Protein AF-A0A1W9LZL6-F1 (afdb_monomer)

Solvent-accessible surface area (backbone atoms only — not comparable to full-atom values): 7519 Å² total; per-residue (Å²): 115,77,89,81,53,58,70,69,59,56,52,52,51,52,55,48,48,68,62,46,50,60,52,53,54,53,48,54,54,49,52,52,52,52,51,51,53,53,50,52,56,50,51,52,51,52,51,52,53,51,53,49,50,52,53,50,52,56,50,49,54,52,49,51,54,50,50,51,50,52,50,63,69,32,71,64,52,55,48,46,48,52,55,28,43,51,31,20,56,76,48,73,71,30,73,85,33,70,65,22,45,57,50,45,63,74,44,45,66,64,55,49,47,54,24,59,78,70,69,48,94,72,75,76,38,69,48,96,88,72,50,74,58,79

Structure (mmCIF, N/CA/C/O backbone):
data_AF-A0A1W9LZL6-F1
#
_entry.id   AF-A0A1W9LZL6-F1
#
loop_
_atom_site.group_PDB
_atom_site.id
_atom_site.type_symbol
_atom_site.label_atom_id
_atom_site.label_alt_id
_atom_site.label_comp_id
_atom_site.label_asym_id
_atom_site.label_entity_id
_atom_site.label_seq_id
_atom_site.pdbx_PDB_ins_code
_atom_site.Cartn_x
_atom_site.Cartn_y
_atom_site.Cartn_z
_atom_site.occupancy
_atom_site.B_iso_or_equiv
_atom_site.auth_seq_id
_atom_site.auth_comp_id
_atom_site.auth_asym_id
_atom_site.auth_atom_id
_atom_site.pdbx_PDB_model_num
ATOM 1 N N . MET A 1 1 ? -38.276 21.506 61.612 1.00 62.81 1 MET A N 1
ATOM 2 C CA . MET A 1 1 ? -39.501 20.912 61.017 1.00 62.81 1 MET A CA 1
ATOM 3 C C . MET A 1 1 ? -39.832 19.527 61.567 1.00 62.81 1 MET A C 1
ATOM 5 O O . MET A 1 1 ? -40.979 19.309 61.924 1.00 62.81 1 MET A O 1
ATOM 9 N N . TRP A 1 2 ? -38.851 18.634 61.734 1.00 69.50 2 TRP A N 1
ATOM 10 C CA . TRP A 1 2 ? -39.056 17.248 62.189 1.00 69.50 2 TRP A CA 1
ATOM 11 C C . TRP A 1 2 ? -39.860 17.086 63.492 1.00 69.50 2 TRP A C 1
ATOM 13 O O . TRP A 1 2 ? -40.708 16.206 63.605 1.00 69.50 2 TRP A O 1
ATOM 23 N N . HIS A 1 3 ? -39.636 17.950 64.488 1.00 75.44 3 HIS A N 1
ATOM 24 C CA . HIS A 1 3 ? -40.291 17.823 65.796 1.00 75.44 3 HIS A CA 1
ATOM 25 C C . HIS A 1 3 ? -41.801 18.140 65.774 1.00 75.44 3 HIS A C 1
ATOM 27 O O . HIS A 1 3 ? -42.521 17.652 66.635 1.00 75.44 3 HIS A O 1
ATOM 33 N N . LYS A 1 4 ? -42.294 18.877 64.761 1.00 82.12 4 LYS A N 1
ATOM 34 C CA . LYS A 1 4 ? -43.718 19.243 64.605 1.00 82.12 4 LYS A CA 1
ATOM 35 C C . LYS A 1 4 ? -44.546 18.217 63.806 1.00 82.12 4 LYS A C 1
ATOM 37 O O . LYS A 1 4 ? -45.731 18.434 63.587 1.00 82.12 4 LYS A O 1
ATOM 42 N N . MET A 1 5 ? -43.936 17.126 63.337 1.00 86.81 5 MET A N 1
ATOM 43 C CA . MET A 1 5 ? -44.582 16.133 62.465 1.00 86.81 5 MET A CA 1
ATOM 44 C C . MET A 1 5 ? -45.173 14.964 63.261 1.00 86.81 5 MET A C 1
ATOM 46 O O . MET A 1 5 ? -44.580 14.520 64.250 1.00 86.81 5 MET A O 1
ATOM 50 N N . THR A 1 6 ? -46.303 14.422 62.795 1.00 89.75 6 THR A N 1
ATOM 51 C CA . THR A 1 6 ? -46.929 13.229 63.385 1.00 89.75 6 THR A CA 1
ATOM 52 C C . THR A 1 6 ? -46.031 11.996 63.210 1.00 89.75 6 THR A C 1
ATOM 54 O O . THR A 1 6 ? -45.242 11.906 62.265 1.00 89.75 6 THR A O 1
ATOM 57 N N . ILE A 1 7 ? -46.136 11.023 64.125 1.00 89.25 7 ILE A N 1
ATOM 58 C CA . ILE A 1 7 ? -45.324 9.791 64.098 1.00 89.25 7 ILE A CA 1
ATOM 59 C C . ILE A 1 7 ? -45.448 9.053 62.753 1.00 89.25 7 ILE A C 1
ATOM 61 O O . ILE A 1 7 ? -44.446 8.567 62.233 1.00 89.25 7 ILE A O 1
ATOM 65 N N . LYS A 1 8 ? -46.647 9.035 62.153 1.00 87.00 8 LYS A N 1
ATOM 66 C CA . LYS A 1 8 ? -46.908 8.392 60.854 1.00 87.00 8 LYS A CA 1
ATOM 67 C C . LYS A 1 8 ? -45.999 8.943 59.750 1.00 87.00 8 LYS A C 1
ATOM 69 O O . LYS A 1 8 ? -45.377 8.170 59.029 1.00 87.00 8 LYS A O 1
ATOM 74 N N . THR A 1 9 ? -45.865 10.267 59.651 1.00 88.50 9 THR A N 1
ATOM 75 C CA . THR A 1 9 ? -45.031 10.899 58.618 1.00 88.50 9 THR A CA 1
ATOM 76 C C . THR A 1 9 ? -43.541 10.651 58.854 1.00 88.50 9 THR A C 1
ATOM 78 O O . THR A 1 9 ? -42.806 10.431 57.897 1.00 88.50 9 THR A O 1
ATOM 81 N N . LYS A 1 10 ? -43.085 10.624 60.115 1.00 88.00 10 LYS A N 1
ATOM 82 C CA . LYS A 1 10 ? -41.686 10.292 60.448 1.00 88.00 10 LYS A CA 1
ATOM 83 C C . LYS A 1 10 ? -41.326 8.866 60.030 1.00 88.00 10 LYS A C 1
ATOM 85 O O . LYS A 1 10 ? -40.264 8.657 59.453 1.00 88.00 10 LYS A O 1
ATOM 90 N N . LEU A 1 11 ? -42.218 7.909 60.295 1.00 89.25 11 LEU A N 1
ATOM 91 C CA . LEU A 1 11 ? -42.014 6.508 59.928 1.00 89.25 11 LEU A CA 1
ATOM 92 C C . LEU A 1 11 ? -41.970 6.335 58.402 1.00 89.25 11 LEU A C 1
ATOM 94 O O . LEU A 1 11 ? -41.078 5.670 57.888 1.00 89.25 11 LEU A O 1
ATOM 98 N N . LEU A 1 12 ? -42.884 6.993 57.678 1.00 90.12 12 LEU A N 1
ATOM 99 C CA . LEU A 1 12 ? -42.917 6.973 56.211 1.00 90.12 12 LEU A CA 1
ATOM 100 C C . LEU A 1 12 ? -41.639 7.552 55.589 1.00 90.12 12 LEU A C 1
ATOM 102 O O . LEU A 1 12 ? -41.092 6.955 54.668 1.00 90.12 12 LEU A O 1
ATOM 106 N N . ILE A 1 13 ? -41.129 8.674 56.111 1.00 91.00 13 ILE A N 1
ATOM 107 C CA . ILE A 1 13 ? -39.868 9.265 55.634 1.00 91.00 13 ILE A CA 1
ATOM 108 C C . ILE A 1 13 ? -38.689 8.328 55.911 1.00 91.00 13 ILE A C 1
ATOM 110 O O . ILE A 1 13 ? -37.851 8.146 55.035 1.00 91.00 13 ILE A O 1
ATOM 114 N N . ALA A 1 14 ? -38.629 7.705 57.092 1.00 90.19 14 ALA A N 1
ATOM 115 C CA . ALA A 1 14 ? -37.567 6.755 57.419 1.00 90.19 14 ALA A CA 1
ATOM 116 C C . ALA A 1 14 ? -37.564 5.551 56.460 1.00 90.19 14 ALA A C 1
ATOM 118 O O . ALA A 1 14 ? -36.515 5.210 55.918 1.00 90.19 14 ALA A O 1
ATOM 119 N N . PHE A 1 15 ? -38.734 4.965 56.180 1.00 90.81 15 PHE A N 1
ATOM 120 C CA . PHE A 1 15 ? -38.867 3.886 55.195 1.00 90.81 15 PHE A CA 1
ATOM 121 C C . PHE A 1 15 ? -38.463 4.328 53.781 1.00 90.81 15 PHE A C 1
ATOM 123 O O . PHE A 1 15 ? -37.763 3.588 53.091 1.00 90.81 15 PHE A O 1
ATOM 130 N N . LEU A 1 16 ? -38.848 5.539 53.361 1.00 91.00 16 LEU A N 1
ATOM 131 C CA . LEU A 1 16 ? -38.488 6.081 52.050 1.00 91.00 16 LEU A CA 1
ATOM 132 C C . LEU A 1 16 ? -36.975 6.282 51.916 1.00 91.00 16 LEU A C 1
ATOM 134 O O . LEU A 1 16 ? -36.395 5.905 50.905 1.00 91.00 16 LEU A O 1
ATOM 138 N N . VAL A 1 17 ? -36.323 6.844 52.935 1.00 92.50 17 VAL A N 1
ATOM 139 C CA . VAL A 1 17 ? -34.871 7.062 52.918 1.00 92.50 17 VAL A CA 1
ATOM 140 C C . VAL A 1 17 ? -34.129 5.726 52.883 1.00 92.50 17 VAL A C 1
ATOM 142 O O . VAL A 1 17 ? -33.226 5.565 52.071 1.00 92.50 17 VAL A O 1
ATOM 145 N N . ILE A 1 18 ? -34.535 4.749 53.698 1.00 93.38 18 ILE A N 1
ATOM 146 C CA . ILE A 1 18 ? -33.885 3.430 53.743 1.00 93.38 18 ILE A CA 1
ATOM 147 C C . ILE A 1 18 ? -34.053 2.672 52.417 1.00 93.38 18 ILE A C 1
ATOM 149 O O . ILE A 1 18 ? -33.118 2.008 51.982 1.00 93.38 18 ILE A O 1
ATOM 153 N N . GLY A 1 19 ? -35.209 2.780 51.754 1.00 90.38 19 GLY A N 1
AT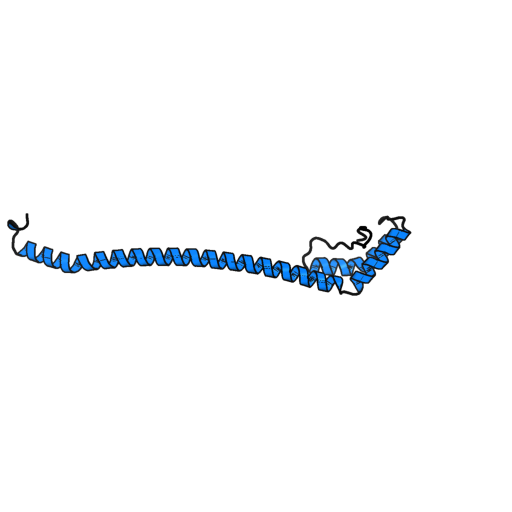OM 154 C CA . GLY A 1 19 ? -35.451 2.110 50.473 1.00 90.38 19 GLY A CA 1
ATOM 155 C C . GLY A 1 19 ? -34.850 2.830 49.262 1.00 90.38 19 GLY A C 1
ATOM 156 O O . GLY A 1 19 ? -34.298 2.189 48.373 1.00 90.38 19 GLY A O 1
ATOM 157 N N . LEU A 1 20 ? -34.948 4.160 49.209 1.00 93.50 20 LEU A N 1
ATOM 158 C CA . LEU A 1 20 ? -34.642 4.938 48.005 1.00 93.50 20 LEU A CA 1
ATOM 159 C C . LEU A 1 20 ? -33.186 5.415 47.950 1.00 93.50 20 LEU A C 1
ATOM 161 O O . LEU A 1 20 ? -32.598 5.473 46.870 1.00 93.50 20 LEU A O 1
ATOM 165 N N . LEU A 1 21 ? -32.587 5.751 49.098 1.00 92.75 21 LEU A N 1
ATOM 166 C CA . LEU A 1 21 ? -31.221 6.276 49.150 1.00 92.75 21 LEU A CA 1
ATOM 167 C C . LEU A 1 21 ? -30.190 5.268 48.607 1.00 92.75 21 LEU A C 1
ATOM 169 O O . LEU A 1 21 ? -29.387 5.665 47.760 1.00 92.75 21 LEU A O 1
ATOM 173 N N . PRO A 1 22 ? -30.213 3.972 48.992 1.00 94.12 22 PRO A N 1
ATOM 174 C CA . PRO A 1 22 ? -29.265 2.999 48.451 1.00 94.12 22 PRO A CA 1
ATOM 175 C C . PRO A 1 22 ? -29.430 2.818 46.940 1.00 94.12 22 PRO A C 1
ATOM 177 O O . PRO A 1 22 ? -28.437 2.731 46.223 1.00 94.12 22 PRO A O 1
ATOM 180 N N . VAL A 1 23 ? -30.674 2.825 46.444 1.00 95.69 23 VAL A N 1
ATOM 181 C CA . VAL A 1 23 ? -30.976 2.705 45.010 1.00 95.69 23 VAL A CA 1
ATOM 182 C C . VAL A 1 23 ? -30.390 3.877 44.232 1.00 95.69 23 VAL A C 1
ATOM 184 O O . VAL A 1 23 ? -29.745 3.654 43.210 1.00 95.69 23 VAL A O 1
ATOM 187 N N . LEU A 1 24 ? -30.552 5.111 44.716 1.00 95.62 24 LEU A N 1
ATOM 188 C CA . LEU A 1 24 ? -29.977 6.298 44.076 1.00 95.62 24 LEU A CA 1
ATOM 189 C C . LEU A 1 24 ? -28.449 6.226 44.008 1.00 95.62 24 LEU A C 1
ATOM 191 O O . LEU A 1 24 ? -27.870 6.487 42.954 1.00 95.62 24 LEU A O 1
ATOM 195 N N . VAL A 1 25 ? -27.801 5.820 45.104 1.00 96.38 25 VAL A N 1
ATOM 196 C CA . VAL A 1 25 ? -26.339 5.675 45.161 1.00 96.38 25 VAL A CA 1
ATOM 197 C C . VAL A 1 25 ? -25.859 4.606 44.179 1.00 96.38 25 VAL A C 1
ATOM 199 O O . VAL A 1 25 ? -24.981 4.871 43.359 1.00 96.38 25 VAL A O 1
ATOM 202 N N . VAL A 1 26 ? -26.460 3.413 44.210 1.00 96.62 26 VAL A N 1
ATOM 203 C CA . VAL A 1 26 ? -26.108 2.312 43.301 1.00 96.62 26 VAL A CA 1
ATOM 204 C C . VAL A 1 26 ? -26.346 2.703 41.845 1.00 96.62 26 VAL A C 1
ATOM 206 O O . VAL A 1 26 ? -2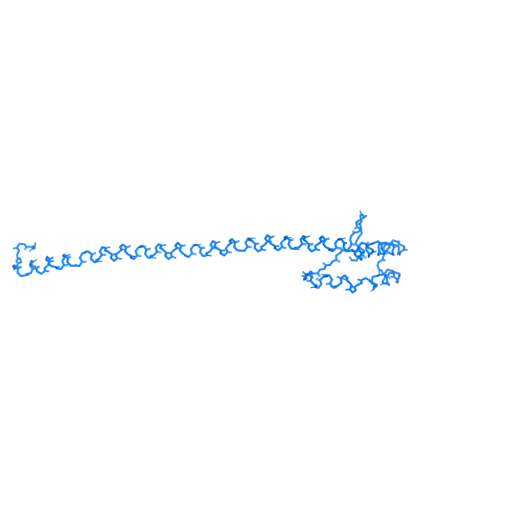5.506 2.411 40.994 1.00 96.62 26 VAL A O 1
ATOM 209 N N . THR A 1 27 ? -27.447 3.396 41.552 1.00 97.12 27 THR A N 1
ATOM 210 C CA . THR A 1 27 ? -27.776 3.855 40.197 1.00 97.12 27 THR A CA 1
ATOM 211 C C . THR A 1 27 ? -26.743 4.856 39.688 1.00 97.12 27 THR A C 1
ATOM 213 O O . THR A 1 27 ? -26.248 4.692 38.577 1.00 97.12 27 THR A O 1
ATOM 216 N N . GLY A 1 28 ? -26.349 5.843 40.499 1.00 97.56 28 GLY A N 1
ATOM 217 C CA . GLY A 1 28 ? -25.322 6.816 40.116 1.00 97.56 28 GLY A CA 1
ATOM 218 C C . GLY A 1 28 ? -23.964 6.161 39.847 1.00 97.56 28 GLY A C 1
ATOM 219 O O . GLY A 1 28 ? -23.344 6.420 38.815 1.00 97.56 28 GLY A O 1
ATOM 220 N N . LEU A 1 29 ? -23.535 5.246 40.724 1.00 97.81 29 LEU A N 1
ATOM 221 C CA . LEU A 1 29 ? -22.297 4.483 40.534 1.00 97.81 29 LEU A CA 1
ATOM 222 C C . LEU A 1 29 ? -22.354 3.601 39.283 1.00 97.81 29 LEU A C 1
ATOM 224 O O . LEU A 1 29 ? -21.381 3.524 38.536 1.00 97.81 29 LEU A O 1
ATOM 228 N N . SER A 1 30 ? -23.490 2.948 39.041 1.00 98.19 30 SER A N 1
ATOM 229 C CA . SER A 1 30 ? -23.678 2.082 37.874 1.00 98.19 30 SER A CA 1
ATOM 230 C C . SER A 1 30 ? -23.681 2.882 36.576 1.00 98.19 30 SER A C 1
ATOM 232 O O . SER A 1 30 ? -23.063 2.454 35.607 1.00 98.19 30 SER A O 1
ATOM 234 N N . LEU A 1 31 ? -24.310 4.061 36.560 1.00 97.44 31 LEU A N 1
ATOM 235 C CA . LEU A 1 31 ? -24.346 4.933 35.387 1.00 97.44 31 LEU A CA 1
ATOM 236 C C . LEU A 1 31 ? -22.958 5.493 35.056 1.00 97.44 31 LEU A C 1
ATOM 238 O O . LEU A 1 31 ? -22.560 5.489 33.895 1.00 97.44 31 LEU A O 1
ATOM 242 N N . SER A 1 32 ? -22.193 5.903 36.072 1.00 97.44 32 SER A N 1
ATOM 243 C CA . SER A 1 32 ? -20.802 6.338 35.895 1.00 97.44 32 SER A CA 1
ATOM 244 C C . SER A 1 32 ? -19.921 5.206 35.358 1.00 97.44 32 SER A C 1
ATOM 246 O O . SER A 1 32 ? -19.216 5.400 34.370 1.00 97.44 32 SER A O 1
ATOM 248 N N . LYS A 1 33 ? -20.016 3.999 35.933 1.00 97.81 33 LYS A N 1
ATOM 249 C CA . LYS A 1 33 ? -19.286 2.821 35.437 1.00 97.81 33 LYS A CA 1
ATOM 250 C C . LYS A 1 33 ? -19.664 2.462 34.003 1.00 97.81 33 LYS A C 1
ATOM 252 O O . LYS A 1 33 ? -18.780 2.184 33.203 1.00 97.81 33 LYS A O 1
ATOM 257 N N . ALA A 1 34 ? -20.954 2.483 33.673 1.00 98.00 34 ALA A N 1
ATOM 258 C CA . ALA A 1 34 ? -21.424 2.210 32.319 1.00 98.00 34 ALA A CA 1
ATOM 259 C C . ALA A 1 34 ? -20.904 3.254 31.322 1.00 98.00 34 ALA A C 1
ATOM 261 O O . ALA A 1 34 ? -20.450 2.886 30.244 1.00 98.00 34 ALA A O 1
ATOM 262 N N . SER A 1 35 ? -20.914 4.537 31.695 1.00 97.50 35 SER A N 1
ATOM 263 C CA . SER A 1 35 ? -20.376 5.615 30.860 1.00 97.50 35 SER A CA 1
ATOM 264 C C . SER A 1 35 ? -18.884 5.430 30.593 1.00 97.50 35 SER A C 1
ATOM 266 O O . SER A 1 35 ? -18.467 5.496 29.442 1.00 97.50 35 SER A O 1
ATOM 268 N N . HIS A 1 36 ? -18.092 5.146 31.631 1.00 97.75 36 HIS A N 1
ATOM 269 C CA . HIS A 1 36 ? -16.658 4.900 31.476 1.00 97.75 36 HIS A CA 1
ATOM 270 C C . HIS A 1 36 ? -16.370 3.652 30.639 1.00 97.75 36 HIS A C 1
ATOM 272 O O . HIS A 1 36 ? -15.535 3.709 29.746 1.00 97.75 36 HIS A O 1
ATOM 278 N N . ALA A 1 37 ? -17.100 2.556 30.855 1.00 97.81 37 ALA A N 1
ATOM 279 C CA . ALA A 1 37 ? -16.937 1.341 30.058 1.00 97.81 37 ALA A CA 1
ATOM 280 C C . ALA A 1 37 ? -17.290 1.559 28.573 1.00 97.81 37 ALA A C 1
ATOM 282 O O . ALA A 1 37 ? -16.658 0.979 27.691 1.00 97.81 37 ALA A O 1
ATOM 283 N N . LEU A 1 38 ? -18.291 2.397 28.276 1.00 97.56 38 LEU A N 1
ATOM 284 C CA . LEU A 1 38 ? -18.640 2.768 26.901 1.00 97.56 38 LEU A CA 1
ATOM 285 C C . LEU A 1 38 ? -17.574 3.661 26.256 1.00 97.56 38 LEU A C 1
ATOM 287 O O . LEU A 1 38 ? -17.272 3.486 25.077 1.00 97.56 38 LEU A O 1
ATOM 291 N N . GLU A 1 39 ? -17.017 4.603 27.015 1.00 97.75 39 GLU A N 1
ATOM 292 C CA . GLU A 1 39 ? -15.936 5.481 26.566 1.00 97.75 39 GLU A CA 1
ATOM 293 C C . GLU A 1 39 ? -14.663 4.683 26.261 1.00 97.75 39 GLU A C 1
ATOM 295 O O . GLU A 1 39 ? -14.157 4.744 25.141 1.00 97.75 39 GLU A O 1
ATOM 300 N N . GLU A 1 40 ? -14.207 3.868 27.214 1.00 98.12 40 GLU A N 1
ATOM 301 C CA . GLU A 1 40 ? -13.055 2.974 27.068 1.00 98.12 40 GLU A CA 1
ATOM 302 C C . GLU A 1 40 ? -13.253 2.021 25.884 1.00 98.12 40 GLU A C 1
ATOM 304 O O . GLU A 1 40 ? -12.424 1.966 24.979 1.00 98.12 40 GLU A O 1
ATOM 309 N N . GLY A 1 41 ? -14.422 1.380 25.789 1.00 97.94 41 GLY A N 1
ATOM 310 C CA . GLY A 1 41 ? -14.744 0.504 24.665 1.00 97.94 41 GLY A CA 1
ATOM 311 C C . GLY A 1 41 ? -14.817 1.218 23.307 1.00 97.94 41 GLY A C 1
ATOM 312 O O . GLY A 1 41 ? -14.629 0.583 22.269 1.00 97.94 41 GLY A O 1
ATOM 313 N N . SER A 1 42 ? -15.099 2.523 23.273 1.00 97.75 42 SER A N 1
ATOM 314 C CA . SER A 1 42 ? -15.035 3.330 22.047 1.00 97.75 42 SER A CA 1
ATOM 315 C C . SER A 1 42 ? -13.585 3.647 21.668 1.00 97.75 42 SER A C 1
ATOM 317 O O . SER A 1 42 ? -13.206 3.502 20.503 1.00 97.75 42 SER A O 1
ATOM 319 N N . LEU A 1 43 ? -12.759 4.014 22.652 1.00 98.06 43 LEU A N 1
ATOM 320 C CA . LEU A 1 43 ? -11.329 4.268 22.465 1.00 98.06 43 LEU A CA 1
ATOM 321 C C . LEU A 1 43 ? -10.593 3.014 21.985 1.00 98.06 43 LEU A C 1
ATOM 323 O O . LEU A 1 43 ? -9.870 3.077 20.990 1.00 98.06 43 LEU A O 1
ATOM 327 N N . ASP A 1 44 ? -10.852 1.862 22.598 1.00 98.38 44 ASP A N 1
ATOM 328 C CA . ASP A 1 44 ? -10.250 0.584 22.211 1.00 98.38 44 ASP A CA 1
ATOM 329 C C . ASP A 1 44 ? -10.568 0.209 20.761 1.00 98.38 44 ASP A C 1
ATOM 331 O O . ASP A 1 44 ? -9.702 -0.272 20.026 1.00 98.38 44 ASP A O 1
ATOM 335 N N . LYS A 1 45 ? -11.796 0.478 20.297 1.00 97.81 45 LYS A N 1
ATOM 336 C CA . LYS A 1 45 ? -12.172 0.261 18.890 1.00 97.81 45 LYS A CA 1
ATOM 337 C C . LYS A 1 45 ? -11.375 1.158 17.950 1.00 97.81 45 LYS A C 1
ATOM 339 O O . LYS A 1 45 ? -10.931 0.690 16.901 1.00 97.81 45 LYS A O 1
ATOM 344 N N . LEU A 1 46 ? -11.183 2.429 18.304 1.00 98.06 46 LEU A N 1
ATOM 345 C CA . LEU A 1 46 ? -10.378 3.355 17.504 1.00 98.06 46 LEU A CA 1
ATOM 346 C C . LEU A 1 46 ? -8.913 2.910 17.447 1.00 98.06 46 LEU A C 1
ATOM 348 O O . LEU A 1 46 ? -8.330 2.898 16.363 1.00 98.06 46 LEU A O 1
ATOM 352 N N . ILE A 1 47 ? -8.352 2.468 18.575 1.00 98.31 47 ILE A N 1
ATOM 353 C CA . ILE A 1 47 ? -6.993 1.916 18.651 1.00 98.31 47 ILE A CA 1
ATOM 354 C C . ILE A 1 47 ? -6.877 0.658 17.785 1.00 98.31 47 ILE A C 1
ATOM 356 O O . ILE A 1 47 ? -5.941 0.537 16.995 1.00 98.31 47 ILE A O 1
ATOM 360 N N . ALA A 1 48 ? -7.842 -0.260 17.860 1.00 98.31 48 ALA A N 1
ATOM 361 C CA . ALA A 1 48 ? -7.845 -1.473 17.046 1.00 98.31 48 ALA A CA 1
ATOM 362 C C . ALA A 1 48 ? -7.875 -1.159 15.540 1.00 98.31 48 ALA A C 1
ATOM 364 O O . ALA A 1 48 ? -7.120 -1.754 14.767 1.00 98.31 48 ALA A O 1
ATOM 365 N N . ILE A 1 49 ? -8.691 -0.184 15.119 1.00 98.38 49 ILE A N 1
ATOM 366 C CA . ILE A 1 49 ? -8.723 0.293 13.728 1.00 98.38 49 ILE A CA 1
ATOM 367 C C . ILE A 1 49 ? -7.375 0.910 13.341 1.00 98.38 49 ILE A C 1
ATOM 369 O O . ILE A 1 49 ? -6.853 0.610 12.267 1.00 98.38 49 ILE A O 1
ATOM 373 N N . GLN A 1 50 ? -6.798 1.755 14.197 1.00 98.31 50 GLN A N 1
ATOM 374 C CA . GLN A 1 50 ? -5.507 2.396 13.949 1.00 98.31 50 GLN A CA 1
ATOM 375 C C . GLN A 1 50 ? -4.395 1.358 13.759 1.00 98.31 50 GLN A C 1
ATOM 377 O O . GLN A 1 50 ? -3.692 1.388 12.749 1.00 98.31 50 GLN A O 1
ATOM 382 N N . VAL A 1 51 ? -4.264 0.410 14.689 1.00 98.50 51 VAL A N 1
ATOM 383 C CA . VAL A 1 51 ? -3.273 -0.674 14.620 1.00 98.50 51 VAL A CA 1
ATOM 384 C C . VAL A 1 51 ? -3.500 -1.543 13.382 1.00 98.50 51 VAL A C 1
ATOM 386 O O . VAL A 1 51 ? -2.541 -1.910 12.702 1.00 98.50 51 VAL A O 1
ATOM 389 N N . GLY A 1 52 ? -4.760 -1.833 13.045 1.00 98.50 52 GLY A N 1
ATOM 390 C CA . GLY A 1 52 ? -5.119 -2.553 11.825 1.00 98.50 52 GLY A CA 1
ATOM 391 C C . GLY A 1 52 ? -4.646 -1.839 10.556 1.00 98.50 52 GLY A C 1
ATOM 392 O O . GLY A 1 52 ? -4.059 -2.472 9.680 1.00 98.50 52 GLY A O 1
ATOM 393 N N . LYS A 1 53 ? -4.824 -0.514 10.476 1.00 98.44 53 LYS A N 1
ATOM 394 C CA . LYS A 1 53 ? -4.355 0.298 9.340 1.00 98.44 53 LYS A CA 1
ATOM 395 C C . LYS A 1 53 ? -2.833 0.343 9.238 1.00 98.44 53 LYS A C 1
ATOM 397 O O . LYS A 1 53 ? -2.311 0.200 8.137 1.00 98.44 53 LYS A O 1
ATOM 402 N N . ILE A 1 54 ? -2.129 0.501 10.360 1.00 98.50 54 ILE A N 1
ATOM 403 C CA . ILE A 1 54 ? -0.656 0.476 10.385 1.00 98.50 54 ILE A CA 1
ATOM 404 C C . ILE A 1 54 ? -0.154 -0.859 9.832 1.00 98.50 54 ILE A C 1
ATOM 406 O O . ILE A 1 54 ? 0.635 -0.883 8.891 1.00 98.50 54 ILE A O 1
ATOM 410 N N . ARG A 1 55 ? -0.692 -1.974 10.338 1.00 98.56 55 ARG A N 1
ATOM 411 C CA . ARG A 1 55 ? -0.325 -3.317 9.872 1.00 98.56 55 ARG A CA 1
ATOM 412 C C . ARG A 1 55 ? -0.625 -3.526 8.388 1.00 98.56 55 ARG A C 1
ATOM 414 O O . ARG A 1 55 ? 0.152 -4.177 7.698 1.00 98.56 55 ARG A O 1
ATOM 421 N N . HIS A 1 56 ? -1.743 -2.993 7.899 1.00 98.06 56 HIS A N 1
ATOM 422 C CA . HIS A 1 56 ? -2.091 -3.067 6.483 1.00 98.06 56 HIS A CA 1
ATOM 423 C C . HIS A 1 56 ? -1.066 -2.337 5.606 1.00 98.06 56 HIS A C 1
ATOM 425 O O . HIS A 1 56 ? -0.624 -2.901 4.610 1.00 98.06 56 HIS A O 1
ATOM 431 N N . LEU A 1 57 ? -0.633 -1.135 6.002 1.00 98.31 57 LEU A N 1
ATOM 432 C CA . LEU A 1 57 ? 0.412 -0.395 5.288 1.00 98.31 57 LEU A CA 1
ATOM 433 C C . LEU A 1 57 ? 1.750 -1.141 5.302 1.00 98.31 57 LEU A C 1
ATOM 435 O O . LEU A 1 57 ? 2.386 -1.280 4.262 1.00 98.31 57 LEU A O 1
ATOM 439 N N . GLU A 1 58 ? 2.164 -1.666 6.456 1.00 98.50 58 GLU A N 1
ATOM 440 C CA . GLU A 1 58 ? 3.397 -2.454 6.566 1.00 98.50 58 GLU A CA 1
ATOM 441 C C . GLU A 1 58 ? 3.364 -3.701 5.677 1.00 98.50 58 GLU A C 1
ATOM 443 O O . GLU A 1 58 ? 4.347 -4.017 5.006 1.00 98.50 58 GLU A O 1
ATOM 448 N N . TRP A 1 59 ? 2.237 -4.416 5.668 1.00 98.25 59 TRP A N 1
ATOM 449 C CA . TRP A 1 59 ? 2.054 -5.581 4.809 1.00 98.25 59 TRP A CA 1
ATOM 450 C C . TRP A 1 59 ? 2.072 -5.193 3.331 1.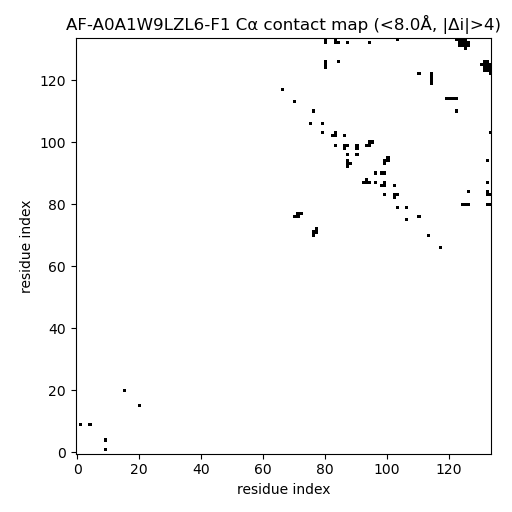00 98.25 59 TRP A C 1
ATOM 452 O O . TRP A 1 59 ? 2.740 -5.863 2.551 1.00 98.25 59 TRP A O 1
ATOM 462 N N . TYR A 1 60 ? 1.417 -4.090 2.964 1.00 96.62 60 TYR A N 1
ATOM 463 C CA . TYR A 1 60 ? 1.402 -3.580 1.596 1.00 96.62 60 TYR A CA 1
ATOM 464 C C . TYR A 1 60 ? 2.812 -3.243 1.087 1.00 96.62 60 TYR A C 1
ATOM 466 O O . TYR A 1 60 ? 3.203 -3.673 0.004 1.00 96.62 60 TYR A O 1
ATOM 474 N N . PHE A 1 61 ? 3.632 -2.544 1.879 1.00 97.06 61 PHE A N 1
ATOM 475 C CA . PHE A 1 61 ? 5.018 -2.274 1.483 1.00 97.06 61 PHE A CA 1
ATOM 476 C C . PHE A 1 61 ? 5.849 -3.555 1.368 1.00 97.06 61 PHE A C 1
ATOM 478 O O . PHE A 1 61 ? 6.622 -3.699 0.422 1.00 97.06 61 PHE A O 1
ATOM 485 N N . LYS A 1 62 ? 5.654 -4.521 2.274 1.00 98.06 62 LYS A N 1
ATOM 486 C CA . LYS A 1 62 ? 6.311 -5.833 2.179 1.00 98.06 62 LYS A CA 1
ATOM 487 C C . LYS A 1 62 ? 5.883 -6.610 0.935 1.00 98.06 62 LYS A C 1
ATOM 489 O O . LYS A 1 62 ? 6.726 -7.260 0.320 1.00 98.06 62 LYS A O 1
ATOM 494 N N . SER A 1 63 ? 4.607 -6.556 0.551 1.00 95.81 63 SER A N 1
ATOM 495 C CA . SER A 1 63 ? 4.132 -7.213 -0.669 1.00 95.81 63 SER A CA 1
ATOM 496 C C . SER A 1 63 ? 4.678 -6.533 -1.921 1.00 95.81 63 SER A C 1
ATOM 498 O O . SER A 1 63 ? 5.079 -7.235 -2.842 1.00 95.81 63 SER A O 1
ATOM 500 N N . LEU A 1 64 ? 4.772 -5.197 -1.934 1.00 95.00 64 LEU A N 1
ATOM 501 C CA . LEU A 1 64 ? 5.420 -4.462 -3.024 1.00 95.00 64 LEU A CA 1
ATOM 502 C C . LEU A 1 64 ? 6.894 -4.854 -3.163 1.00 95.00 64 LEU A C 1
ATOM 504 O O . LEU A 1 64 ? 7.350 -5.150 -4.262 1.00 95.00 64 LEU A O 1
ATOM 508 N N . GLU A 1 65 ? 7.634 -4.912 -2.054 1.00 96.50 65 GLU A N 1
ATOM 509 C CA . GLU A 1 65 ? 9.038 -5.330 -2.062 1.00 96.50 65 GLU A CA 1
ATOM 510 C C . GLU A 1 65 ? 9.201 -6.772 -2.568 1.00 96.50 65 GLU A C 1
ATOM 512 O O . GLU A 1 65 ? 10.102 -7.060 -3.356 1.00 96.50 65 GLU A O 1
ATOM 517 N N . ALA A 1 66 ? 8.331 -7.688 -2.134 1.00 96.62 66 ALA A N 1
ATOM 518 C CA . ALA A 1 66 ? 8.352 -9.074 -2.589 1.00 96.62 66 ALA A CA 1
ATOM 519 C C . ALA A 1 66 ? 8.048 -9.188 -4.090 1.00 96.62 66 ALA A C 1
ATOM 521 O O . ALA A 1 66 ? 8.774 -9.881 -4.800 1.00 96.62 66 ALA A O 1
ATOM 522 N N . ALA A 1 67 ? 7.031 -8.475 -4.576 1.00 95.12 67 ALA A N 1
ATOM 523 C CA . ALA A 1 67 ? 6.686 -8.434 -5.992 1.00 95.12 67 ALA A CA 1
ATOM 524 C C . ALA A 1 67 ? 7.839 -7.870 -6.837 1.00 95.12 67 ALA A C 1
ATOM 526 O O . ALA A 1 67 ? 8.234 -8.489 -7.820 1.00 95.12 67 ALA A O 1
ATOM 527 N N . LEU A 1 68 ? 8.469 -6.772 -6.401 1.00 94.19 68 LEU A N 1
ATOM 528 C CA . LEU A 1 68 ? 9.648 -6.208 -7.068 1.00 94.19 68 LEU A CA 1
ATOM 529 C C . LEU A 1 68 ? 10.814 -7.203 -7.137 1.00 94.19 68 LEU A C 1
ATOM 531 O O . LEU A 1 68 ? 11.480 -7.292 -8.166 1.00 94.19 68 LEU A O 1
ATOM 535 N N . LYS A 1 69 ? 11.060 -7.976 -6.071 1.00 95.06 69 LYS A N 1
ATOM 536 C CA . LYS A 1 69 ? 12.095 -9.024 -6.070 1.00 95.06 69 LYS A CA 1
ATOM 537 C C . LYS A 1 69 ? 11.783 -10.133 -7.072 1.00 95.06 69 LYS A C 1
ATOM 539 O O . LYS A 1 69 ? 12.676 -10.528 -7.811 1.00 95.06 69 LYS A O 1
ATOM 544 N N . VAL A 1 70 ? 10.532 -10.589 -7.134 1.00 94.00 70 VAL A N 1
ATOM 545 C CA . VAL A 1 70 ? 10.096 -11.589 -8.123 1.00 94.00 70 VAL A CA 1
ATOM 546 C C . VAL A 1 70 ? 10.273 -11.054 -9.544 1.00 94.00 70 VAL A C 1
ATOM 548 O O . VAL A 1 70 ? 10.843 -11.748 -10.379 1.00 94.00 70 VAL A O 1
ATOM 551 N N . THR A 1 71 ? 9.872 -9.807 -9.806 1.00 93.69 71 THR A N 1
ATOM 552 C CA . THR A 1 71 ? 10.052 -9.159 -11.113 1.00 93.69 71 THR A CA 1
ATOM 553 C C . THR A 1 71 ? 11.527 -9.021 -11.486 1.00 93.69 71 THR A C 1
ATOM 555 O O . THR A 1 71 ? 11.890 -9.307 -12.623 1.00 93.69 71 THR A O 1
ATOM 558 N N . ARG A 1 72 ? 12.394 -8.633 -10.542 1.00 91.25 72 ARG A N 1
ATOM 559 C CA . ARG A 1 72 ? 13.851 -8.549 -10.746 1.00 91.25 72 ARG A CA 1
ATOM 560 C C . ARG 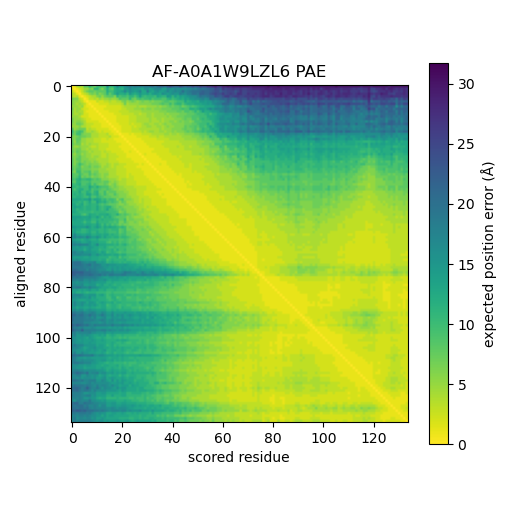A 1 72 ? 14.459 -9.912 -11.086 1.00 91.25 72 ARG A C 1
ATOM 562 O O . ARG A 1 72 ? 15.330 -9.992 -11.947 1.00 91.25 72 ARG A O 1
ATOM 569 N N . ASP A 1 73 ? 14.023 -10.957 -10.389 1.00 90.75 73 ASP A N 1
ATOM 570 C CA . ASP A 1 73 ? 14.574 -12.309 -10.519 1.00 90.75 73 ASP A CA 1
ATOM 571 C C . ASP A 1 73 ? 13.986 -13.071 -11.722 1.00 90.75 73 ASP A C 1
ATOM 573 O O . ASP A 1 73 ? 14.492 -14.134 -12.091 1.00 90.75 73 ASP A O 1
ATOM 577 N N . ALA A 1 74 ? 12.944 -12.531 -12.363 1.00 88.06 74 ALA A N 1
ATOM 578 C CA . ALA A 1 74 ? 12.358 -13.100 -13.566 1.00 88.06 74 ALA A CA 1
ATOM 579 C C . ALA A 1 74 ? 13.355 -13.016 -14.746 1.00 88.06 74 ALA A C 1
ATOM 581 O O . ALA A 1 74 ? 13.808 -11.922 -15.101 1.00 88.06 74 ALA A O 1
ATOM 582 N N . PRO A 1 75 ? 13.680 -14.148 -15.406 1.00 85.25 75 PRO A N 1
ATOM 583 C CA . PRO A 1 75 ? 14.647 -14.169 -16.505 1.00 85.25 75 PRO A CA 1
ATOM 584 C C . PRO A 1 75 ? 14.299 -13.229 -17.662 1.00 85.25 75 PRO A C 1
ATOM 586 O O . PRO A 1 75 ? 15.202 -12.700 -18.312 1.00 85.25 75 PRO A O 1
ATOM 589 N N . ASP A 1 76 ? 13.008 -13.027 -17.921 1.00 86.75 76 ASP A N 1
ATOM 590 C CA . ASP A 1 76 ? 12.535 -12.197 -19.026 1.00 86.75 76 ASP A CA 1
ATOM 591 C C . ASP A 1 76 ? 12.728 -10.704 -18.745 1.00 86.75 76 ASP A C 1
ATOM 593 O O . ASP A 1 76 ? 13.092 -9.976 -19.661 1.00 86.75 76 ASP A O 1
ATOM 597 N N . THR A 1 77 ? 12.625 -10.253 -17.489 1.00 92.44 77 THR A N 1
ATOM 598 C CA . THR A 1 77 ? 12.886 -8.854 -17.105 1.00 92.44 77 THR A CA 1
ATOM 599 C C . THR A 1 77 ? 14.347 -8.473 -17.336 1.00 92.44 77 THR A C 1
ATOM 601 O O . THR A 1 77 ? 14.641 -7.437 -17.931 1.00 92.44 77 THR A O 1
ATOM 604 N N . ALA A 1 78 ? 15.284 -9.324 -16.903 1.00 91.19 78 ALA A N 1
ATOM 605 C CA . ALA A 1 78 ? 16.713 -9.071 -17.082 1.00 91.19 78 ALA A CA 1
ATOM 606 C C . ALA A 1 78 ? 17.113 -9.066 -18.568 1.00 91.19 78 ALA A C 1
ATOM 608 O O . ALA A 1 78 ? 17.889 -8.213 -19.001 1.00 91.19 78 ALA A O 1
ATOM 609 N N . LYS A 1 79 ? 16.554 -9.989 -19.361 1.00 94.12 79 LYS A N 1
ATOM 610 C CA . LYS A 1 79 ? 16.760 -10.029 -20.816 1.00 94.12 79 LYS A CA 1
ATOM 611 C C . LYS A 1 79 ? 16.134 -8.830 -21.519 1.00 94.12 79 LYS A C 1
ATOM 613 O O . LYS A 1 79 ? 16.785 -8.245 -22.376 1.00 94.12 79 LYS A O 1
ATOM 618 N N . ALA A 1 80 ? 14.916 -8.443 -21.141 1.00 95.75 80 ALA A N 1
ATOM 619 C CA . ALA A 1 80 ? 14.244 -7.272 -21.690 1.00 95.75 80 ALA A CA 1
ATOM 620 C C . ALA A 1 80 ? 15.086 -6.013 -21.470 1.00 95.75 80 ALA A C 1
ATOM 622 O O . ALA A 1 80 ? 15.346 -5.289 -22.425 1.00 95.75 80 ALA A O 1
ATOM 623 N N . LEU A 1 81 ? 15.599 -5.803 -20.250 1.00 95.69 81 LEU A N 1
ATOM 624 C CA . LEU A 1 81 ? 16.476 -4.671 -19.942 1.00 95.69 81 LEU A CA 1
ATOM 625 C C . LEU A 1 81 ? 17.717 -4.643 -20.850 1.00 95.69 81 LEU A C 1
ATOM 627 O O . LEU A 1 81 ? 18.057 -3.592 -21.391 1.00 95.69 81 LEU A O 1
ATOM 631 N N . GLN A 1 82 ? 18.380 -5.788 -21.041 1.00 95.31 82 GLN A N 1
ATOM 632 C CA . GLN A 1 82 ? 19.576 -5.878 -21.884 1.00 95.31 82 GLN A CA 1
ATOM 633 C C . GLN A 1 82 ? 19.269 -5.647 -23.371 1.00 95.31 82 GLN A C 1
ATOM 635 O O . GLN A 1 82 ? 19.928 -4.820 -24.002 1.00 95.31 82 GLN A O 1
ATOM 640 N N . ASP A 1 83 ? 18.268 -6.330 -23.928 1.00 97.00 83 ASP A N 1
ATOM 641 C CA . ASP A 1 83 ? 17.898 -6.223 -25.346 1.00 97.00 83 ASP A CA 1
ATOM 642 C C . ASP A 1 83 ? 17.397 -4.805 -25.690 1.00 97.00 83 ASP A C 1
ATOM 644 O O . ASP A 1 83 ? 17.769 -4.221 -26.716 1.00 97.00 83 ASP A O 1
ATOM 648 N N . LEU A 1 84 ? 16.580 -4.210 -24.813 1.00 97.06 84 LEU A N 1
ATOM 649 C CA . LEU A 1 84 ? 16.060 -2.853 -24.994 1.00 97.06 84 LEU A CA 1
ATOM 650 C C . LEU A 1 84 ? 17.167 -1.814 -24.881 1.00 97.06 84 LEU A C 1
ATOM 652 O O . LEU A 1 84 ? 17.233 -0.909 -25.710 1.00 97.06 84 LEU A O 1
ATOM 656 N N . HIS A 1 85 ? 18.093 -1.974 -23.935 1.00 97.12 85 HIS A N 1
ATOM 657 C CA . HIS A 1 85 ? 19.259 -1.103 -23.846 1.00 97.12 85 HIS A CA 1
ATOM 658 C C . HIS A 1 85 ? 20.140 -1.184 -25.102 1.00 97.12 85 HIS A C 1
ATOM 660 O O . HIS A 1 85 ? 20.529 -0.152 -25.652 1.00 97.12 85 HIS A O 1
ATOM 666 N N . GLN A 1 86 ? 20.416 -2.389 -25.606 1.00 96.31 86 GLN A N 1
ATOM 667 C CA . GLN A 1 86 ? 21.217 -2.568 -26.820 1.00 96.31 86 GLN A CA 1
ATOM 668 C C . GLN A 1 86 ? 20.564 -1.914 -28.042 1.00 96.31 86 GLN A C 1
ATOM 670 O O . GLN A 1 86 ? 21.232 -1.176 -28.772 1.00 96.31 86 GLN A O 1
ATOM 675 N N . SER A 1 87 ? 19.262 -2.136 -28.252 1.00 97.06 87 SER A N 1
ATOM 676 C CA . SER A 1 87 ? 18.526 -1.517 -29.363 1.00 97.06 87 SER A CA 1
ATOM 677 C C . SER A 1 87 ? 18.425 0.008 -29.219 1.00 97.06 87 SER A C 1
ATOM 679 O O . SER A 1 87 ? 18.591 0.727 -30.206 1.00 97.06 87 SER A O 1
ATOM 681 N N . PHE A 1 88 ? 18.257 0.514 -27.994 1.00 97.12 88 PHE A N 1
ATOM 682 C CA . PHE A 1 88 ? 18.252 1.943 -2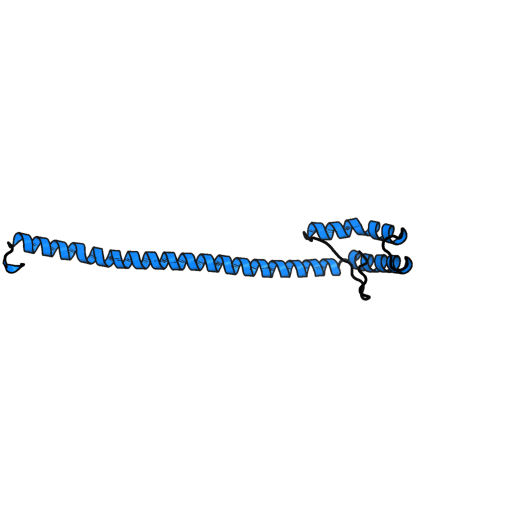7.682 1.00 97.12 88 PHE A CA 1
ATOM 683 C C . PHE A 1 88 ? 19.593 2.610 -28.018 1.00 97.12 88 PHE A C 1
ATOM 685 O O . PHE A 1 88 ? 19.620 3.627 -28.713 1.00 97.12 88 PHE A O 1
ATOM 692 N N . VAL A 1 89 ? 20.719 2.032 -27.583 1.00 96.19 89 VAL A N 1
ATOM 693 C CA . VAL A 1 89 ? 22.063 2.569 -27.861 1.00 96.19 89 VAL A CA 1
ATOM 694 C C . VAL A 1 89 ? 22.397 2.488 -29.350 1.00 96.19 89 VAL A C 1
ATOM 696 O O . VAL A 1 89 ? 22.871 3.474 -29.917 1.00 96.19 89 VAL A O 1
ATOM 699 N N . ALA A 1 90 ? 22.101 1.361 -30.006 1.00 95.56 90 ALA A N 1
ATOM 700 C CA . ALA A 1 90 ? 22.300 1.198 -31.448 1.00 95.56 90 ALA A CA 1
ATOM 701 C C . ALA A 1 90 ? 21.466 2.198 -32.268 1.00 95.56 90 ALA A C 1
ATOM 703 O O . ALA A 1 90 ? 21.910 2.670 -33.313 1.00 95.56 90 ALA A O 1
ATOM 704 N N . GLY A 1 91 ? 20.286 2.565 -31.764 1.00 94.12 91 GLY A N 1
ATOM 705 C CA . GLY A 1 91 ? 19.406 3.584 -32.329 1.00 94.12 91 GLY A CA 1
ATOM 706 C C . GLY A 1 91 ? 19.809 5.032 -32.035 1.00 94.12 91 GLY A C 1
ATOM 707 O O . GLY A 1 91 ? 19.023 5.938 -32.301 1.00 94.12 91 GLY A O 1
ATOM 708 N N . GLY A 1 92 ? 20.994 5.277 -31.463 1.00 94.88 92 GLY A N 1
ATOM 709 C CA . GLY A 1 92 ? 21.440 6.625 -31.109 1.00 94.88 92 GLY A CA 1
ATOM 710 C C . GLY A 1 92 ? 20.742 7.192 -29.871 1.00 94.88 92 GLY A C 1
ATOM 711 O O . GLY A 1 92 ? 20.546 8.402 -29.792 1.00 94.88 92 GLY A O 1
ATOM 712 N N . LYS A 1 93 ? 20.384 6.329 -28.909 1.00 94.12 93 LYS A N 1
ATOM 713 C CA . LYS A 1 93 ? 19.628 6.660 -27.687 1.00 94.12 93 LYS A CA 1
ATOM 714 C C . LYS A 1 93 ? 18.209 7.160 -27.975 1.00 94.12 93 LYS A C 1
ATOM 716 O O . LYS A 1 93 ? 17.762 8.153 -27.406 1.00 94.12 93 LYS A O 1
ATOM 721 N N . SER A 1 94 ? 17.505 6.476 -28.877 1.00 92.81 94 SER A N 1
ATOM 722 C CA . SER A 1 94 ? 16.129 6.808 -29.260 1.00 92.81 94 SER A CA 1
ATOM 723 C C . SER A 1 94 ? 15.220 5.580 -29.247 1.00 92.81 94 SER A C 1
ATOM 725 O O . SER A 1 94 ? 15.570 4.524 -29.778 1.00 92.81 94 SER A O 1
ATOM 727 N N . VAL A 1 95 ? 14.021 5.758 -28.689 1.00 92.56 95 VAL A N 1
ATOM 728 C CA . VAL A 1 95 ? 12.926 4.771 -28.690 1.00 92.56 95 VAL A CA 1
ATOM 729 C C . VAL A 1 95 ? 12.087 4.815 -29.976 1.00 92.56 95 VAL A C 1
ATOM 731 O O . VAL A 1 95 ? 11.250 3.954 -30.228 1.00 92.56 95 VAL A O 1
ATOM 734 N N . ASP A 1 96 ? 12.328 5.795 -30.851 1.00 93.62 96 ASP A N 1
ATOM 735 C CA . ASP A 1 96 ? 11.572 5.957 -32.098 1.00 93.62 96 ASP A CA 1
ATOM 736 C C . ASP A 1 96 ? 12.092 5.100 -33.254 1.00 93.62 96 ASP A C 1
ATOM 738 O O . ASP A 1 96 ? 11.549 5.131 -34.361 1.00 93.62 96 ASP A O 1
ATOM 742 N N . THR A 1 97 ? 13.131 4.304 -33.013 1.00 95.81 97 THR A N 1
ATOM 743 C CA . THR A 1 97 ? 13.694 3.425 -34.034 1.00 95.81 97 THR A CA 1
ATOM 744 C C . THR A 1 97 ? 12.861 2.156 -34.198 1.00 95.81 97 THR A C 1
ATOM 746 O O . THR A 1 97 ? 12.351 1.586 -33.235 1.00 95.81 97 THR A O 1
ATOM 749 N N . THR A 1 98 ? 12.754 1.661 -35.434 1.00 95.94 98 THR A N 1
ATOM 750 C CA . THR A 1 98 ? 12.059 0.395 -35.721 1.00 95.94 98 THR A CA 1
ATOM 751 C C . THR A 1 98 ? 12.660 -0.774 -34.939 1.00 95.94 98 THR A C 1
ATOM 753 O O . THR A 1 98 ? 11.918 -1.623 -34.455 1.00 95.94 98 THR A O 1
ATOM 756 N N . ALA A 1 99 ? 13.986 -0.793 -34.767 1.00 93.75 99 ALA A N 1
ATOM 757 C CA . ALA A 1 99 ? 14.687 -1.827 -34.009 1.00 93.75 99 ALA A CA 1
ATOM 758 C C . ALA A 1 99 ? 14.292 -1.833 -32.523 1.00 93.75 99 ALA A C 1
ATOM 760 O O . ALA A 1 99 ? 14.038 -2.900 -31.963 1.00 93.75 99 ALA A O 1
ATOM 761 N N . TRP A 1 100 ? 14.194 -0.654 -31.895 1.00 96.44 100 TRP A N 1
ATOM 762 C CA . TRP A 1 100 ? 13.724 -0.552 -30.514 1.00 96.44 100 TRP A CA 1
ATOM 763 C C . TRP A 1 100 ? 12.262 -0.992 -30.399 1.00 96.44 100 TRP A C 1
ATOM 765 O O . TRP A 1 100 ? 11.958 -1.850 -29.577 1.00 96.44 100 TRP A O 1
ATOM 775 N N . ARG A 1 101 ? 11.372 -0.508 -31.279 1.00 96.56 101 ARG A N 1
ATOM 776 C CA . ARG A 1 101 ? 9.936 -0.852 -31.237 1.00 96.56 101 ARG A CA 1
ATOM 777 C C . ARG A 1 101 ? 9.681 -2.354 -31.382 1.00 96.56 101 ARG A C 1
ATOM 779 O O . ARG A 1 101 ? 8.908 -2.907 -30.614 1.00 96.56 101 ARG A O 1
ATOM 786 N N . GLN A 1 102 ? 10.384 -3.029 -32.294 1.00 96.06 102 GLN A N 1
ATOM 787 C CA . GLN A 1 102 ? 10.297 -4.490 -32.446 1.00 96.06 102 GLN A CA 1
ATOM 788 C C . GLN A 1 102 ? 10.796 -5.241 -31.206 1.00 96.06 102 GLN A C 1
ATOM 790 O O . GLN A 1 102 ? 10.259 -6.286 -30.841 1.00 96.06 102 GLN A O 1
ATOM 795 N N . THR A 1 103 ? 11.833 -4.711 -30.554 1.00 96.12 103 THR A N 1
ATOM 796 C CA . THR A 1 103 ? 12.357 -5.285 -29.311 1.00 96.12 103 THR A CA 1
ATOM 797 C C . THR A 1 103 ? 11.372 -5.076 -28.161 1.00 96.12 103 THR A C 1
ATOM 799 O O . THR A 1 103 ? 11.146 -6.004 -27.393 1.00 96.12 103 THR A O 1
ATOM 802 N N . ALA A 1 104 ? 10.737 -3.905 -28.072 1.00 95.50 104 ALA A N 1
ATOM 803 C CA . ALA A 1 104 ? 9.699 -3.613 -27.087 1.00 95.50 104 ALA A CA 1
ATOM 804 C C . ALA A 1 104 ? 8.480 -4.520 -27.275 1.00 95.50 104 ALA A C 1
ATOM 806 O O . ALA A 1 104 ? 8.089 -5.198 -26.330 1.00 95.50 104 ALA A O 1
ATOM 807 N N . GLU A 1 105 ? 7.957 -4.641 -28.499 1.00 96.06 105 GLU A N 1
ATOM 808 C CA . GLU A 1 105 ? 6.815 -5.511 -28.825 1.00 96.06 105 GLU A CA 1
ATOM 809 C C . GLU A 1 105 ? 7.029 -6.974 -28.399 1.00 96.06 105 GLU A C 1
ATOM 811 O O . GLU A 1 105 ? 6.084 -7.641 -27.981 1.00 96.06 105 GLU A O 1
ATOM 816 N N . LYS A 1 106 ? 8.270 -7.479 -28.451 1.00 95.31 106 LYS A N 1
ATOM 817 C CA . LYS A 1 106 ? 8.617 -8.841 -28.006 1.00 95.31 106 LYS A CA 1
ATOM 818 C C . LYS A 1 106 ? 8.362 -9.064 -26.509 1.00 95.31 106 LYS A C 1
ATOM 820 O O . LYS A 1 106 ? 8.040 -10.186 -26.120 1.00 95.3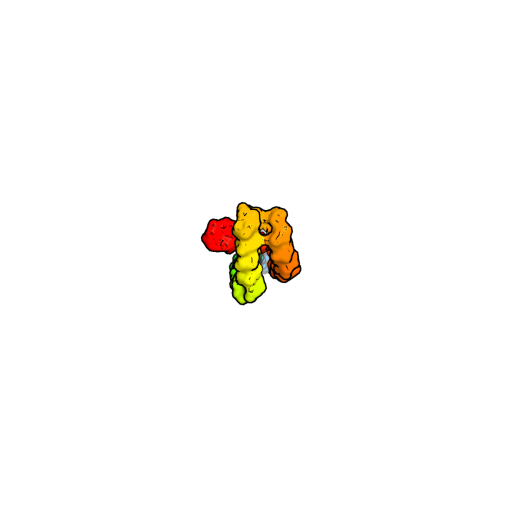1 106 LYS A O 1
ATOM 825 N N . TYR A 1 107 ? 8.545 -8.035 -25.683 1.00 94.94 107 TYR A N 1
ATOM 826 C CA . TYR A 1 107 ? 8.463 -8.121 -24.220 1.00 94.94 107 TYR A CA 1
ATOM 827 C C . TYR A 1 107 ? 7.202 -7.472 -23.639 1.00 94.94 107 TYR A C 1
ATOM 829 O O . TYR A 1 107 ? 6.841 -7.769 -22.501 1.00 94.94 107 TYR A O 1
ATOM 837 N N . ASP A 1 108 ? 6.516 -6.639 -24.422 1.00 93.38 108 ASP A N 1
ATOM 838 C CA . ASP A 1 108 ? 5.412 -5.782 -23.987 1.00 93.38 108 ASP A CA 1
ATOM 839 C C . ASP A 1 108 ? 4.300 -6.560 -23.273 1.00 93.38 108 ASP A C 1
ATOM 841 O O . ASP A 1 108 ? 3.884 -6.187 -22.182 1.00 93.38 108 ASP A O 1
ATOM 845 N N . ALA A 1 109 ? 3.887 -7.707 -23.824 1.00 93.19 109 ALA A N 1
ATOM 846 C CA . ALA A 1 109 ? 2.851 -8.540 -23.214 1.00 93.19 109 ALA A CA 1
ATOM 847 C C . ALA A 1 109 ? 3.236 -9.024 -21.803 1.00 93.19 109 ALA A C 1
ATOM 849 O O . ALA A 1 109 ? 2.446 -8.906 -20.871 1.00 93.19 109 ALA A O 1
ATOM 850 N N . ALA A 1 110 ? 4.466 -9.513 -21.626 1.00 91.44 110 ALA A N 1
ATOM 851 C CA . ALA A 1 110 ? 4.931 -10.016 -20.335 1.00 91.44 110 ALA A CA 1
ATOM 852 C C . ALA A 1 110 ? 5.085 -8.889 -19.300 1.00 91.44 110 ALA A C 1
ATOM 854 O O . ALA A 1 110 ? 4.734 -9.064 -18.135 1.00 91.44 110 ALA A O 1
ATOM 855 N N . LEU A 1 111 ? 5.585 -7.722 -19.719 1.00 92.69 111 LEU A N 1
ATOM 856 C CA . LEU A 1 111 ? 5.743 -6.564 -18.836 1.00 92.69 111 LEU A CA 1
ATOM 857 C C . LEU A 1 111 ? 4.382 -5.964 -18.448 1.00 92.69 111 LEU A C 1
ATOM 859 O O . LEU A 1 111 ? 4.178 -5.618 -17.284 1.00 92.69 111 LEU A O 1
ATOM 863 N N . GLN A 1 112 ? 3.421 -5.919 -19.375 1.00 93.38 112 GLN A N 1
ATOM 864 C CA . GLN A 1 112 ? 2.045 -5.509 -19.084 1.00 93.38 112 GLN A CA 1
ATOM 865 C C . GLN A 1 112 ? 1.337 -6.477 -18.136 1.00 93.38 112 GLN A C 1
ATOM 867 O O . GLN A 1 112 ? 0.635 -6.017 -17.233 1.00 93.38 112 GLN A O 1
ATOM 872 N N . ASP A 1 113 ? 1.539 -7.787 -18.293 1.00 93.25 113 ASP A N 1
ATOM 873 C CA . ASP A 1 113 ? 0.988 -8.786 -17.374 1.00 93.25 113 ASP A CA 1
ATOM 874 C C . ASP A 1 113 ? 1.546 -8.590 -15.958 1.00 93.25 113 ASP A C 1
ATOM 876 O O . ASP A 1 113 ? 0.774 -8.553 -15.002 1.00 93.25 113 ASP A O 1
ATOM 880 N N . ILE A 1 114 ? 2.851 -8.328 -15.806 1.00 92.62 114 ILE A N 1
ATOM 881 C CA . ILE A 1 114 ? 3.451 -8.002 -14.499 1.00 92.62 114 ILE A CA 1
ATOM 882 C C . ILE A 1 114 ? 2.791 -6.759 -13.888 1.00 92.62 114 ILE A C 1
ATOM 884 O O . ILE A 1 114 ? 2.399 -6.785 -12.719 1.00 92.62 114 ILE A O 1
ATOM 888 N N . THR A 1 115 ? 2.648 -5.677 -14.654 1.00 93.06 115 THR A N 1
ATOM 889 C CA . THR A 1 115 ? 2.033 -4.431 -14.169 1.00 93.06 115 THR A CA 1
ATOM 890 C C . THR A 1 115 ? 0.576 -4.657 -13.761 1.00 93.06 115 THR A C 1
ATOM 892 O O . THR A 1 115 ? 0.152 -4.231 -12.685 1.00 93.06 115 THR A O 1
ATOM 895 N N . LYS A 1 116 ? -0.188 -5.384 -14.580 1.00 94.38 116 LYS A N 1
ATOM 896 C CA . LYS A 1 116 ? -1.604 -5.677 -14.351 1.00 94.38 116 LYS A CA 1
ATOM 897 C C . LYS A 1 116 ? -1.823 -6.595 -13.150 1.00 94.38 116 LYS A C 1
ATOM 899 O O . LYS A 1 116 ? -2.660 -6.283 -12.304 1.00 94.38 116 LYS A O 1
ATOM 904 N N . ASP A 1 117 ? -1.071 -7.687 -13.056 1.00 92.94 117 ASP A N 1
ATOM 905 C CA . ASP A 1 117 ? -1.221 -8.688 -11.996 1.00 92.94 117 ASP A CA 1
ATOM 906 C C . ASP A 1 117 ? -0.842 -8.126 -10.624 1.00 92.94 117 ASP A C 1
ATOM 908 O O . ASP A 1 117 ? -1.436 -8.494 -9.609 1.00 92.94 117 ASP A O 1
ATOM 912 N N . ASN A 1 118 ? 0.103 -7.183 -10.588 1.00 92.25 118 ASN A N 1
ATOM 913 C CA . ASN A 1 118 ? 0.503 -6.502 -9.360 1.00 92.25 118 ASN A CA 1
ATOM 914 C C . ASN A 1 118 ? -0.289 -5.209 -9.080 1.00 92.25 118 ASN A C 1
ATOM 916 O O . ASN A 1 118 ? -0.086 -4.586 -8.035 1.00 92.25 118 ASN A O 1
ATOM 920 N N . GLY A 1 119 ? -1.192 -4.794 -9.978 1.00 93.19 119 GLY A N 1
ATOM 921 C CA . GLY A 1 119 ? -1.966 -3.555 -9.844 1.00 93.19 119 GLY A CA 1
ATOM 922 C C . GLY A 1 119 ? -1.104 -2.289 -9.850 1.00 93.19 119 GLY A C 1
ATOM 923 O O . GLY A 1 119 ? -1.439 -1.304 -9.190 1.00 93.19 119 GLY A O 1
ATOM 924 N N . TRP A 1 120 ? 0.034 -2.328 -10.540 1.00 94.31 120 TRP A N 1
ATOM 925 C CA . TRP A 1 120 ? 0.951 -1.201 -10.656 1.00 94.31 120 TRP A CA 1
ATOM 926 C C . TRP A 1 120 ? 0.445 -0.181 -11.672 1.00 94.31 120 TRP A C 1
ATOM 928 O O . TRP A 1 120 ? -0.273 -0.507 -12.613 1.00 94.31 120 TRP A O 1
ATOM 938 N N . TYR A 1 121 ? 0.824 1.079 -11.459 1.00 93.25 121 TYR A N 1
ATOM 939 C CA . TYR A 1 121 ? 0.566 2.139 -12.430 1.00 93.25 121 TYR A CA 1
ATOM 940 C C . TYR A 1 121 ? 1.447 1.968 -13.672 1.00 93.25 121 TYR A C 1
ATOM 942 O O . TYR A 1 121 ? 0.963 2.143 -14.785 1.00 93.25 121 TYR A O 1
ATOM 950 N N . ASP A 1 122 ? 2.723 1.628 -13.463 1.00 93.62 122 ASP A N 1
ATOM 951 C CA . ASP A 1 1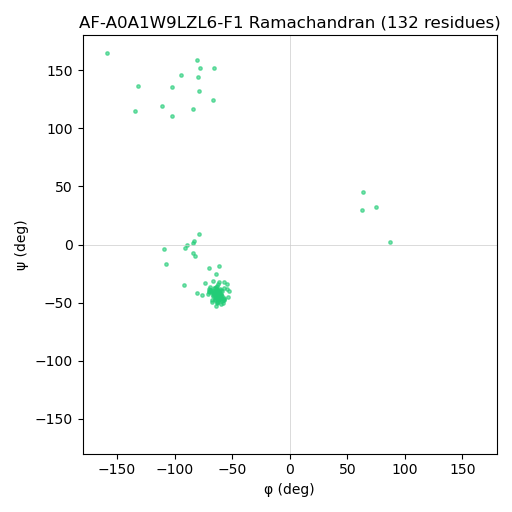22 ? 3.721 1.502 -14.523 1.00 93.62 122 ASP A CA 1
ATOM 952 C C . ASP A 1 122 ? 4.904 0.625 -14.075 1.00 93.62 122 ASP A C 1
ATOM 954 O O . ASP A 1 122 ? 5.085 0.386 -12.872 1.00 93.62 122 ASP A O 1
ATOM 958 N N . LEU A 1 123 ? 5.715 0.181 -15.036 1.00 93.50 123 LEU A N 1
ATOM 959 C CA . LEU A 1 123 ? 6.945 -0.579 -14.833 1.00 93.50 123 LEU A CA 1
ATOM 960 C C . LEU A 1 123 ? 8.044 -0.003 -15.720 1.00 93.50 123 LEU A C 1
ATOM 96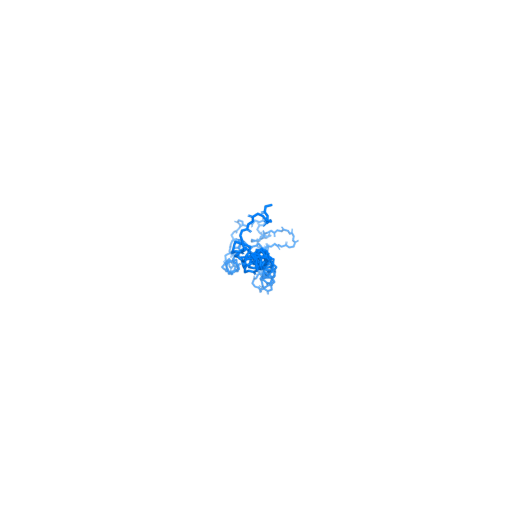2 O O . LEU A 1 123 ? 7.997 -0.128 -16.936 1.00 93.50 123 LEU A O 1
ATOM 966 N N . PHE A 1 124 ? 9.074 0.554 -15.085 1.00 94.50 124 PHE A N 1
ATOM 967 C CA . PHE A 1 124 ? 10.214 1.132 -15.789 1.00 94.50 124 PHE A CA 1
ATOM 968 C C . PHE A 1 124 ? 11.420 0.203 -15.756 1.00 94.50 124 PHE A C 1
ATOM 970 O O . PHE A 1 124 ? 11.799 -0.301 -14.692 1.00 94.50 124 PHE A O 1
ATOM 977 N N . LEU A 1 125 ? 12.078 0.047 -16.903 1.00 94.81 125 LEU A N 1
ATOM 978 C CA . LEU A 1 125 ? 13.376 -0.617 -16.990 1.00 94.81 125 LEU A CA 1
ATOM 979 C C . LEU A 1 125 ? 14.473 0.439 -17.111 1.00 94.81 125 LEU A C 1
ATOM 981 O O . LEU A 1 125 ? 14.600 1.123 -18.126 1.00 94.81 125 LEU A O 1
ATOM 985 N N . ILE A 1 126 ? 15.269 0.573 -16.050 1.00 95.19 126 ILE A N 1
ATOM 986 C CA . ILE A 1 126 ? 16.322 1.585 -15.939 1.00 95.19 126 ILE A CA 1
ATOM 987 C C . ILE A 1 126 ? 17.676 0.886 -15.989 1.00 95.19 126 ILE A C 1
ATOM 989 O O . ILE A 1 126 ? 17.981 0.045 -15.143 1.00 95.19 126 ILE A O 1
ATOM 993 N N . HIS A 1 127 ? 18.486 1.232 -16.985 1.00 95.25 127 HIS A N 1
ATOM 994 C CA . HIS A 1 127 ? 19.847 0.724 -17.111 1.00 95.25 127 HIS A CA 1
ATOM 995 C C . HIS A 1 127 ? 20.814 1.499 -16.192 1.00 95.25 127 HIS A C 1
ATOM 997 O O . HIS A 1 127 ? 20.538 2.628 -15.785 1.00 95.25 127 HIS A O 1
ATOM 1003 N N . GLU A 1 128 ? 21.966 0.909 -15.854 1.00 94.00 128 GLU A N 1
ATOM 1004 C CA . GLU A 1 128 ? 22.942 1.469 -14.896 1.00 94.00 128 GLU A CA 1
ATOM 1005 C C . GLU A 1 128 ? 23.531 2.828 -15.318 1.00 94.00 128 GLU A C 1
ATOM 1007 O O . GLU A 1 128 ? 24.047 3.574 -14.489 1.00 94.00 128 GLU A O 1
ATOM 1012 N N . ASP A 1 129 ? 23.426 3.178 -16.601 1.00 93.81 129 ASP A N 1
ATOM 1013 C CA . ASP A 1 129 ? 23.821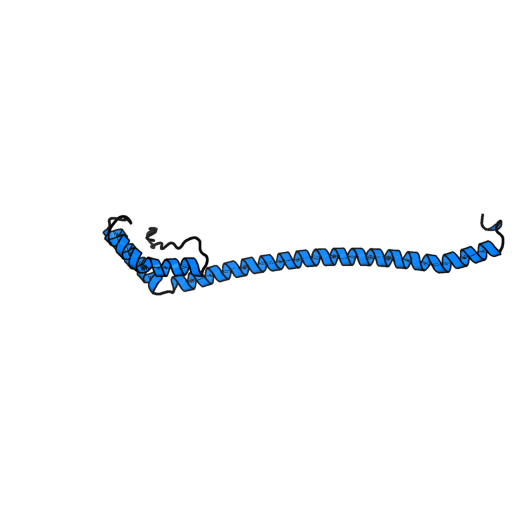 4.483 -17.140 1.00 93.81 129 ASP A CA 1
ATOM 1014 C C . ASP A 1 129 ? 22.745 5.575 -16.969 1.00 93.81 129 ASP A C 1
ATOM 1016 O O . ASP A 1 129 ? 22.936 6.707 -17.416 1.00 93.81 129 ASP A O 1
ATOM 1020 N N . GLY A 1 130 ? 21.629 5.246 -16.311 1.00 93.00 130 GLY A N 1
ATOM 1021 C CA . GLY A 1 130 ? 20.527 6.153 -15.999 1.00 93.00 130 GLY A CA 1
ATOM 1022 C C . GLY A 1 130 ? 19.473 6.280 -17.099 1.00 93.00 130 GLY A C 1
ATOM 1023 O O . GLY A 1 130 ? 18.529 7.051 -16.931 1.00 93.00 130 GLY A O 1
ATOM 1024 N N . ASN A 1 131 ? 19.599 5.547 -18.210 1.00 94.06 131 ASN A N 1
ATOM 1025 C CA . ASN A 1 131 ? 18.593 5.571 -19.269 1.00 94.06 131 ASN A CA 1
ATOM 1026 C C . ASN A 1 131 ? 17.386 4.698 -18.905 1.00 94.06 131 ASN A C 1
ATOM 1028 O O . ASN A 1 131 ? 17.542 3.534 -18.530 1.00 94.06 131 ASN A O 1
ATOM 1032 N N . VAL A 1 132 ? 16.184 5.249 -19.082 1.00 94.75 132 VAL A N 1
ATOM 1033 C CA . VAL A 1 132 ? 14.926 4.490 -19.076 1.00 94.75 132 VAL A CA 1
ATOM 1034 C C . VAL A 1 132 ? 14.734 3.918 -20.478 1.00 94.75 132 VAL A C 1
ATOM 1036 O O . VAL A 1 132 ? 14.668 4.679 -21.443 1.00 94.75 132 VAL A O 1
ATOM 1039 N N . VAL A 1 133 ? 14.721 2.592 -20.603 1.00 94.88 133 VAL A N 1
ATOM 1040 C CA . VAL A 1 133 ? 14.688 1.892 -21.902 1.00 94.88 133 VAL A CA 1
ATOM 1041 C C . VAL A 1 133 ? 13.356 1.200 -22.188 1.00 94.88 133 VAL A C 1
ATOM 1043 O O . VAL A 1 133 ? 13.200 0.656 -23.280 1.00 94.88 133 VAL A O 1
ATOM 1046 N N . TYR A 1 134 ? 12.435 1.231 -21.223 1.00 92.69 134 TYR A N 1
ATOM 1047 C CA . TYR A 1 134 ? 11.031 0.827 -21.290 1.00 92.69 134 TYR A CA 1
ATOM 1048 C C . TYR A 1 134 ? 10.271 1.600 -20.216 1.00 92.69 134 TYR A C 1
ATOM 1050 O O . TYR A 1 134 ? 10.795 1.630 -19.071 1.00 92.69 134 TYR A O 1
#

Secondary structure (DSSP, 8-state):
-GGGS-HHHHHHHHHHHHHHHHHHHHHHHHHHHHHHHHHHHHHHHHHHHHHHHHHHHHHHHHHHHHHHHHHHH-HHHHHHHHHHHHHHHHTTS-TTSHHHHHHHHHHHHHHHHHHHHTT-S----B-TTS-B--

Sequence (134 aa):
MWHKMTIKTKLLIAFLVIGLLPVLVVTGLSLSKASHALEEGSLDKLIAIQVGKIRHLEWYFKSLEAALKVTRDAPDTAKALQDLHQSFVAGGKSVDTTAWRQTAEKYDAALQDITKDNGWYDLFLIHEDGNVVY

Radius of gyration: 37.97 Å; Cα contacts (8 Å, |Δi|>4): 63; chains: 1; bounding box: 71×35×102 Å

Foldseek 3Di:
DVVPDDPVVVVVVVVCCVPPVVVVVVVVVVVVVVVVVVVVVVVVVVVVVVVVVVVVVVVLVVVVVVLVVVCVPDPLNVVLLVLLVVQCVVVVNDCPDPSNVVSCVVCVVVLVCSCVVSVHPHDWRADPVGDTSD

pLDDT: mean 94.08, std 4.96, range [62.81, 98.56]

Mean predicted aligned error: 7.54 Å